Protein AF-A0A2X3J4H9-F1 (afdb_monomer_lite)

Secondary structure (DSSP, 8-state):
------S-HHHHHHHHHHHT--------EEEE-S-----TT------EEEE-SSS--------EEEEEETTEEEEEE-TT--PPPP-

Structure (mmCIF, N/CA/C/O backbone):
data_AF-A0A2X3J4H9-F1
#
_entry.id   AF-A0A2X3J4H9-F1
#
loop_
_atom_site.group_PDB
_atom_site.id
_atom_site.type_symbol
_atom_site.label_atom_id
_atom_site.label_alt_id
_atom_site.label_comp_id
_atom_site.label_asym_id
_atom_site.label_entity_id
_atom_site.label_seq_id
_atom_site.pdbx_PDB_ins_code
_atom_site.Cartn_x
_atom_site.Cartn_y
_atom_site.Cartn_z
_atom_site.occupancy
_atom_site.B_iso_or_equiv
_atom_site.auth_seq_id
_atom_site.auth_comp_id
_atom_site.auth_asym_id
_atom_site.auth_atom_id
_atom_site.pdbx_PDB_model_num
ATOM 1 N N . MET A 1 1 ? 19.782 -51.899 -46.859 1.00 42.56 1 MET A N 1
ATOM 2 C CA . MET A 1 1 ? 20.619 -51.231 -45.837 1.00 42.56 1 MET A CA 1
ATOM 3 C C . MET A 1 1 ? 19.727 -50.731 -44.712 1.00 42.56 1 MET A C 1
ATOM 5 O O . MET A 1 1 ? 18.767 -50.026 -44.983 1.00 42.56 1 MET A O 1
ATOM 9 N N . LYS A 1 2 ? 19.978 -51.174 -43.477 1.00 47.16 2 LYS A N 1
ATOM 10 C CA . LYS A 1 2 ? 19.225 -50.798 -42.273 1.00 47.16 2 LYS A CA 1
ATOM 11 C C . LYS A 1 2 ? 20.079 -49.769 -41.525 1.00 47.16 2 LYS A C 1
ATOM 13 O O . LYS A 1 2 ? 21.136 -50.134 -41.025 1.00 47.16 2 LYS A O 1
ATOM 18 N N . MET A 1 3 ? 19.672 -48.503 -41.492 1.00 39.75 3 MET A N 1
ATOM 19 C CA . MET A 1 3 ? 20.367 -47.470 -40.717 1.00 39.75 3 MET A CA 1
ATOM 20 C C . MET A 1 3 ? 19.614 -47.259 -39.405 1.00 39.75 3 MET A C 1
ATOM 22 O O . MET A 1 3 ? 18.514 -46.715 -39.373 1.00 39.75 3 MET A O 1
ATOM 26 N N . LYS A 1 4 ? 20.195 -47.784 -38.326 1.00 53.03 4 LYS A N 1
ATOM 27 C CA . LYS A 1 4 ? 19.715 -47.661 -36.951 1.00 53.03 4 LYS A CA 1
ATOM 28 C C . LYS A 1 4 ? 20.152 -46.292 -36.430 1.00 53.03 4 LYS A C 1
ATOM 30 O O . LYS A 1 4 ? 21.311 -46.126 -36.062 1.00 53.03 4 LYS A O 1
ATOM 35 N N . LEU A 1 5 ? 19.247 -45.311 -36.444 1.00 57.56 5 LEU A N 1
ATOM 36 C CA . LEU A 1 5 ? 19.512 -43.992 -35.873 1.00 57.56 5 LEU A CA 1
ATOM 37 C C . LEU A 1 5 ? 19.370 -44.090 -34.350 1.00 57.56 5 LEU A C 1
ATOM 39 O O . LEU A 1 5 ? 18.274 -44.211 -33.805 1.00 57.56 5 LEU A O 1
ATOM 43 N N . GLY A 1 6 ? 20.531 -44.167 -33.701 1.00 53.00 6 GLY A N 1
ATOM 44 C CA . GLY A 1 6 ? 20.700 -44.262 -32.260 1.00 53.00 6 GLY A CA 1
ATOM 45 C C . GLY A 1 6 ? 20.090 -43.075 -31.521 1.00 53.00 6 GLY A C 1
ATOM 46 O O . GLY A 1 6 ? 20.014 -41.957 -32.026 1.00 53.00 6 GLY A O 1
ATOM 47 N N . GLY A 1 7 ? 19.624 -43.369 -30.310 1.00 60.56 7 GLY A N 1
ATOM 48 C CA . GLY A 1 7 ? 18.890 -42.446 -29.467 1.00 60.56 7 GLY A CA 1
ATOM 49 C C . GLY A 1 7 ? 19.682 -41.204 -29.076 1.00 60.56 7 GLY A C 1
ATOM 50 O O . GLY A 1 7 ? 20.873 -41.283 -28.784 1.00 60.56 7 GLY A O 1
ATOM 51 N N . ARG A 1 8 ? 18.959 -40.078 -29.035 1.00 60.62 8 ARG A N 1
ATOM 52 C CA . ARG A 1 8 ? 18.912 -39.057 -27.965 1.00 60.62 8 ARG A CA 1
ATOM 53 C C . ARG A 1 8 ? 18.230 -37.745 -28.431 1.00 60.62 8 ARG A C 1
ATOM 55 O O . ARG A 1 8 ? 18.750 -36.67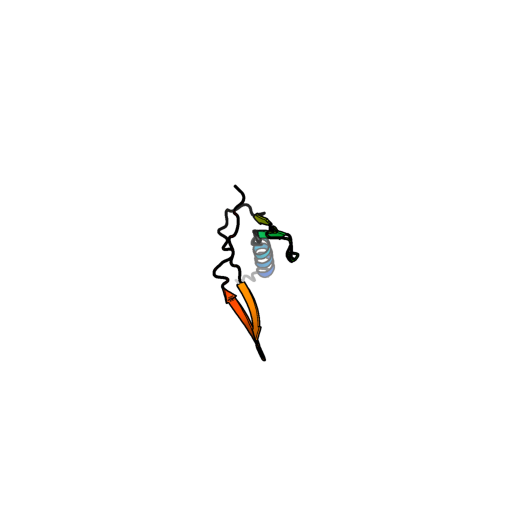3 -28.139 1.00 60.62 8 ARG A O 1
ATOM 62 N N . PRO A 1 9 ? 17.045 -37.751 -29.084 1.00 53.44 9 PRO A N 1
ATOM 63 C CA . PRO A 1 9 ? 16.303 -36.494 -29.260 1.00 53.44 9 PRO A CA 1
ATOM 64 C C . PRO A 1 9 ? 15.819 -35.899 -27.919 1.00 53.44 9 PRO A C 1
ATOM 66 O O . PRO A 1 9 ? 15.658 -34.690 -27.805 1.00 53.44 9 PRO A O 1
ATOM 69 N N . ALA A 1 10 ? 15.672 -36.722 -26.871 1.00 56.34 10 ALA A N 1
ATOM 70 C CA . ALA A 1 10 ? 15.182 -36.279 -25.563 1.00 56.34 10 ALA A CA 1
ATOM 71 C C . ALA A 1 10 ? 16.120 -35.287 -24.840 1.00 56.34 10 ALA A C 1
ATOM 73 O O . ALA A 1 10 ? 15.640 -34.342 -24.223 1.00 56.34 10 ALA A O 1
ATOM 74 N N . CYS A 1 11 ? 17.448 -35.453 -24.940 1.00 56.81 11 CYS A N 1
ATOM 75 C CA . CYS A 1 11 ? 18.404 -34.541 -24.293 1.00 56.81 11 CYS A CA 1
ATOM 76 C C . CYS A 1 11 ? 18.464 -33.169 -24.978 1.00 56.81 11 CYS A C 1
ATOM 78 O O . CYS A 1 11 ? 18.610 -32.159 -24.296 1.00 56.81 11 CYS A O 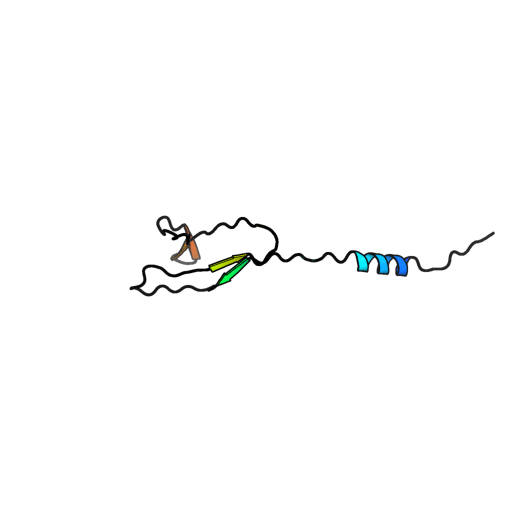1
ATOM 80 N N . ALA A 1 12 ? 18.325 -33.121 -26.307 1.00 59.84 12 ALA A N 1
ATOM 81 C CA . ALA A 1 12 ? 18.341 -31.864 -27.054 1.00 59.84 12 ALA A CA 1
ATOM 82 C C . ALA A 1 12 ? 17.088 -31.018 -26.770 1.00 59.84 12 ALA A C 1
ATOM 84 O O . ALA A 1 12 ? 17.193 -29.808 -26.582 1.00 59.84 12 ALA A O 1
ATOM 85 N N . CYS A 1 13 ? 15.916 -31.653 -26.652 1.00 60.47 13 CYS A N 1
ATOM 86 C CA . CYS A 1 13 ? 14.683 -30.965 -26.265 1.00 60.47 13 CYS A CA 1
ATOM 87 C C . CYS A 1 13 ? 14.734 -30.424 -24.827 1.00 60.47 13 CYS A C 1
ATOM 89 O O . CYS A 1 13 ? 14.226 -29.334 -24.573 1.00 60.47 13 CYS A O 1
ATOM 91 N N . LEU A 1 14 ? 15.377 -31.145 -23.898 1.00 60.66 14 LEU A N 1
ATOM 92 C CA . LEU A 1 14 ? 15.508 -30.700 -22.506 1.00 60.66 14 LEU A CA 1
ATOM 93 C C . LEU A 1 14 ? 16.390 -29.447 -22.372 1.00 60.66 14 LEU A C 1
ATOM 95 O O . LEU A 1 14 ? 16.076 -28.548 -21.596 1.00 60.66 14 LEU A O 1
ATOM 99 N N . LEU A 1 15 ? 17.477 -29.375 -23.146 1.00 62.22 15 LEU A N 1
ATOM 100 C CA . LEU A 1 15 ? 18.391 -28.229 -23.145 1.00 62.22 15 LEU A CA 1
ATOM 101 C C . LEU A 1 15 ? 17.753 -26.982 -23.767 1.00 62.22 15 LEU A C 1
ATOM 103 O O . LEU A 1 15 ? 17.974 -25.876 -23.280 1.00 62.22 15 LEU A O 1
ATOM 107 N N . LEU A 1 16 ? 16.920 -27.156 -24.798 1.00 61.00 16 LEU A N 1
ATOM 108 C CA . LEU A 1 16 ? 16.201 -26.046 -25.422 1.00 61.00 16 LEU A CA 1
ATOM 109 C C . LEU A 1 16 ? 15.136 -25.455 -24.483 1.00 61.00 16 LEU A C 1
ATOM 111 O O . LEU A 1 16 ? 14.979 -24.241 -24.431 1.00 61.00 16 LEU A O 1
ATOM 115 N N . ALA A 1 17 ? 14.451 -26.290 -23.694 1.00 63.41 17 ALA A N 1
ATOM 116 C CA . ALA A 1 17 ? 13.449 -25.836 -22.726 1.00 63.41 17 ALA A CA 1
ATOM 117 C C . ALA A 1 17 ? 14.045 -24.998 -21.577 1.00 63.41 17 ALA A C 1
ATOM 119 O O . ALA A 1 17 ? 13.368 -24.113 -21.057 1.00 63.41 17 ALA A O 1
ATOM 120 N N . LEU A 1 18 ? 15.312 -25.227 -21.209 1.00 60.84 18 LEU A N 1
ATOM 121 C CA . LEU A 1 18 ? 15.991 -24.479 -20.143 1.00 60.84 18 LEU A CA 1
ATOM 122 C C . LEU A 1 18 ? 16.344 -23.036 -20.557 1.00 60.84 18 LEU A C 1
ATOM 124 O O . LEU A 1 18 ? 16.426 -22.152 -19.710 1.00 60.84 18 LEU A O 1
ATOM 128 N N . VAL A 1 19 ? 16.524 -22.784 -21.858 1.00 63.25 19 VAL A N 1
ATOM 129 C CA . VAL A 1 19 ? 16.888 -21.459 -22.397 1.00 63.25 19 VAL A CA 1
ATOM 130 C C . VAL A 1 19 ? 15.681 -20.515 -22.497 1.00 63.25 19 VAL A C 1
ATOM 132 O O . VAL A 1 19 ? 15.854 -19.301 -22.491 1.00 63.25 19 VAL A O 1
ATOM 135 N N . VAL A 1 20 ? 14.449 -21.038 -22.523 1.00 62.12 20 VAL A N 1
ATOM 136 C CA . VAL A 1 20 ? 13.209 -20.234 -22.635 1.00 62.12 20 VAL A CA 1
ATOM 137 C C . VAL A 1 20 ? 12.638 -19.850 -21.259 1.00 62.12 20 VAL A C 1
ATOM 139 O O . VAL A 1 20 ? 11.461 -19.501 -21.134 1.00 62.12 20 VAL A O 1
ATOM 142 N N . GLY A 1 21 ? 13.462 -19.906 -20.207 1.00 61.53 21 GLY A N 1
ATOM 143 C CA . GLY A 1 21 ? 13.113 -19.403 -18.881 1.00 61.53 21 GLY A CA 1
ATOM 144 C C . GLY A 1 21 ? 12.775 -17.915 -18.956 1.00 61.53 21 GLY A C 1
ATOM 145 O O . GLY A 1 21 ? 13.659 -17.064 -18.959 1.00 61.53 21 GLY A O 1
ATOM 146 N N . HIS A 1 22 ? 11.486 -17.602 -19.069 1.00 63.06 22 HIS A N 1
ATOM 147 C CA . HIS A 1 22 ? 10.995 -16.234 -19.091 1.00 63.06 22 HIS A CA 1
ATOM 148 C C . HIS A 1 22 ? 11.350 -15.559 -17.766 1.00 63.06 22 HIS A C 1
ATOM 150 O O . HIS A 1 22 ? 11.031 -16.074 -16.694 1.00 63.06 22 HIS A O 1
ATOM 156 N N . ASN A 1 23 ? 11.972 -14.382 -17.840 1.00 60.97 23 ASN A N 1
ATOM 157 C CA . ASN A 1 23 ? 12.057 -13.489 -16.693 1.00 60.97 23 ASN A CA 1
ATOM 158 C C . ASN A 1 23 ? 10.622 -13.113 -16.311 1.00 60.97 23 ASN A C 1
ATOM 160 O O . ASN A 1 23 ? 9.948 -12.402 -17.058 1.00 60.97 23 ASN A O 1
ATOM 164 N N . ALA A 1 24 ? 10.135 -13.612 -15.175 1.00 61.59 24 ALA A N 1
ATOM 165 C CA . ALA A 1 24 ? 8.909 -13.106 -14.584 1.00 61.59 24 ALA A CA 1
ATOM 166 C C . ALA A 1 24 ? 9.193 -11.670 -14.129 1.00 61.59 24 ALA A C 1
ATOM 168 O O . ALA A 1 24 ? 9.739 -11.443 -13.051 1.00 61.59 24 ALA A O 1
ATOM 169 N N . LEU A 1 25 ? 8.898 -10.699 -14.995 1.00 61.00 25 LEU A N 1
ATOM 170 C CA . LEU A 1 25 ? 9.008 -9.281 -14.677 1.00 61.00 25 LEU A CA 1
ATOM 171 C C . LEU A 1 25 ? 7.891 -8.934 -13.691 1.00 61.00 25 LEU A C 1
ATOM 173 O O . LEU A 1 25 ? 6.787 -8.557 -14.078 1.00 61.00 25 LEU A O 1
ATOM 177 N N . ALA A 1 26 ? 8.162 -9.118 -12.403 1.00 60.75 26 ALA A N 1
ATOM 178 C CA . ALA A 1 26 ? 7.295 -8.642 -11.340 1.00 60.75 26 ALA A CA 1
ATOM 179 C C . ALA A 1 26 ? 7.461 -7.118 -11.227 1.00 60.75 26 ALA A C 1
ATOM 181 O O . ALA A 1 26 ? 8.345 -6.628 -10.530 1.00 60.75 26 ALA A O 1
ATOM 182 N N . GLY A 1 27 ? 6.635 -6.360 -11.951 1.00 65.81 27 GLY A N 1
ATOM 183 C CA . GLY A 1 27 ? 6.441 -4.939 -11.663 1.00 65.81 27 GLY A CA 1
ATOM 184 C C . GLY A 1 27 ? 5.722 -4.809 -10.322 1.00 65.81 27 GLY A C 1
ATOM 185 O O . GLY A 1 27 ? 4.605 -5.303 -10.177 1.00 65.81 27 GLY A O 1
ATOM 186 N N . GLY A 1 28 ? 6.381 -4.217 -9.326 1.00 78.19 28 GLY A N 1
ATOM 187 C CA . GLY A 1 28 ? 5.856 -4.108 -7.968 1.00 78.19 28 GLY A CA 1
ATOM 188 C C . GLY A 1 28 ? 5.263 -2.732 -7.697 1.00 78.19 28 GLY A C 1
ATOM 189 O O . GLY A 1 28 ? 5.974 -1.735 -7.772 1.00 78.19 28 GLY A O 1
ATOM 190 N N . LEU A 1 29 ? 3.983 -2.681 -7.329 1.00 87.31 29 LEU A N 1
ATOM 191 C CA . LEU A 1 29 ? 3.413 -1.524 -6.643 1.00 87.31 29 LEU A CA 1
ATOM 192 C C . LEU A 1 29 ? 3.525 -1.774 -5.137 1.00 87.31 29 LEU A C 1
ATOM 194 O O . LEU A 1 29 ? 2.878 -2.679 -4.607 1.00 87.31 29 LEU A O 1
ATOM 198 N N . GLN A 1 30 ? 4.370 -1.006 -4.460 1.00 91.69 30 GLN A N 1
ATOM 199 C CA . GLN A 1 30 ? 4.524 -1.054 -3.012 1.00 91.69 30 GLN A CA 1
ATOM 200 C C . GLN A 1 30 ? 3.547 -0.097 -2.336 1.00 91.69 30 GLN A C 1
ATOM 202 O O . GLN A 1 30 ? 3.230 0.963 -2.872 1.00 91.69 30 GLN A O 1
ATOM 207 N N . ILE A 1 31 ? 3.080 -0.483 -1.149 1.00 91.50 31 ILE A N 1
ATOM 208 C CA . ILE A 1 31 ? 2.165 0.310 -0.332 1.00 91.50 31 ILE A CA 1
ATOM 209 C C . ILE A 1 31 ? 2.650 0.347 1.116 1.00 91.50 31 ILE A C 1
ATOM 211 O O . ILE A 1 31 ? 3.038 -0.683 1.672 1.00 91.50 31 ILE A O 1
ATOM 215 N N . SER A 1 32 ? 2.626 1.526 1.732 1.00 92.12 32 SER A N 1
ATOM 216 C CA . SER A 1 32 ? 2.951 1.690 3.149 1.00 92.12 32 SER A CA 1
ATOM 217 C C . SER A 1 32 ? 2.218 2.890 3.759 1.00 92.12 32 SER A C 1
ATOM 219 O O . SER A 1 32 ? 2.205 3.949 3.131 1.00 92.12 32 SER A O 1
ATOM 221 N N . PRO A 1 33 ? 1.646 2.773 4.972 1.00 92.62 33 PRO A N 1
ATOM 222 C CA . PRO A 1 33 ? 1.360 1.530 5.694 1.00 92.62 33 PRO A CA 1
ATOM 223 C C . PRO A 1 33 ? 0.163 0.774 5.075 1.00 92.62 33 PRO A C 1
ATOM 225 O O . PRO A 1 33 ? -0.639 1.348 4.344 1.00 92.62 33 PRO A O 1
ATOM 228 N N . VAL A 1 34 ? 0.008 -0.522 5.384 1.00 90.75 34 VAL A N 1
ATOM 229 C CA . VAL A 1 34 ? -1.173 -1.317 4.955 1.00 90.75 34 VAL A CA 1
ATOM 230 C C . VAL A 1 34 ? -2.394 -1.124 5.856 1.00 90.75 34 VAL A C 1
ATOM 232 O O . VAL A 1 34 ? -3.514 -1.417 5.451 1.00 90.75 34 VAL A O 1
ATOM 235 N N . ASN A 1 35 ? -2.171 -0.630 7.074 1.00 91.62 35 ASN A N 1
ATOM 236 C CA . ASN A 1 35 ? -3.206 -0.309 8.043 1.00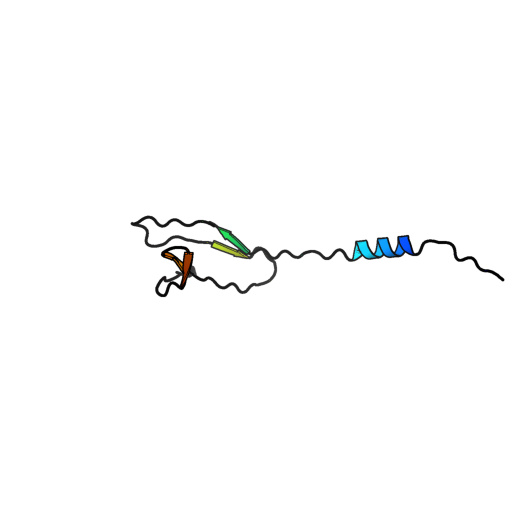 91.62 35 ASN A CA 1
ATOM 237 C C . ASN A 1 35 ? -3.042 1.151 8.454 1.00 91.62 35 ASN A C 1
ATOM 239 O O . ASN A 1 35 ? -1.945 1.570 8.821 1.00 91.62 35 ASN A O 1
ATOM 243 N N . LEU A 1 36 ? -4.141 1.892 8.430 1.00 88.00 36 LEU A N 1
ATOM 244 C CA . LEU A 1 36 ? -4.206 3.298 8.803 1.00 88.00 36 LEU A CA 1
ATOM 245 C C . LEU A 1 36 ? -5.239 3.439 9.921 1.00 88.00 36 LEU A C 1
ATOM 247 O O . LEU A 1 36 ? -6.328 2.875 9.818 1.00 88.00 36 LEU A O 1
ATOM 251 N N . THR A 1 37 ? -4.911 4.154 10.995 1.00 90.75 37 THR A N 1
ATOM 252 C CA . THR A 1 37 ? -5.843 4.405 12.105 1.00 90.75 37 THR A CA 1
ATOM 253 C C . THR A 1 37 ? -5.865 5.896 12.394 1.00 90.75 37 THR A C 1
ATOM 255 O O . THR A 1 37 ? -4.909 6.430 12.943 1.00 90.75 37 THR A O 1
ATOM 258 N N . LEU A 1 38 ? -6.961 6.567 12.040 1.00 89.12 38 LEU A N 1
ATOM 259 C CA . LEU A 1 38 ? -7.146 7.979 12.361 1.00 89.12 38 LEU A CA 1
ATOM 260 C C . LEU A 1 38 ? -7.697 8.109 13.782 1.00 89.12 38 LEU A C 1
ATOM 262 O O . LEU A 1 38 ? -8.727 7.523 14.122 1.00 89.12 38 LEU A O 1
ATOM 266 N N . SER A 1 39 ? -7.016 8.897 14.610 1.00 90.75 39 SER A N 1
ATOM 267 C CA . SER A 1 39 ? -7.520 9.277 15.934 1.00 90.75 39 SER A CA 1
ATOM 268 C C . SER A 1 39 ? -8.683 10.270 15.815 1.00 90.75 39 SER A C 1
ATOM 270 O O . SER A 1 39 ? -8.780 10.992 14.829 1.00 90.75 39 SER A O 1
ATOM 272 N N . ALA A 1 40 ? -9.538 10.379 16.839 1.00 87.12 40 ALA A N 1
ATOM 273 C CA . ALA A 1 40 ? -10.722 11.257 16.809 1.00 87.12 40 ALA A CA 1
ATOM 274 C C . ALA A 1 40 ? -10.411 12.750 16.552 1.00 87.12 40 ALA A C 1
ATOM 276 O O . ALA A 1 40 ? -11.274 13.492 16.094 1.00 87.12 40 ALA A O 1
ATOM 277 N N . THR A 1 41 ? -9.188 13.195 16.849 1.00 91.19 41 THR A N 1
ATOM 278 C CA . THR A 1 41 ? -8.707 14.565 16.611 1.00 91.19 41 THR A CA 1
ATOM 279 C C . THR A 1 41 ? -7.942 14.723 15.293 1.00 91.19 41 THR A C 1
ATOM 281 O O . THR A 1 41 ? -7.559 15.837 14.935 1.00 91.19 41 THR A O 1
ATOM 284 N N . GLN A 1 42 ? -7.694 13.629 14.571 1.00 85.94 42 GLN A N 1
ATOM 285 C CA . GLN A 1 42 ? -6.870 13.596 13.370 1.00 85.94 42 GLN A CA 1
ATOM 286 C C . GLN A 1 42 ? -7.753 13.586 12.121 1.00 85.94 42 GLN A C 1
ATOM 288 O O . GLN A 1 42 ? -8.505 12.650 11.872 1.00 85.94 42 GLN A O 1
ATOM 293 N N . ASN A 1 43 ? -7.634 14.642 11.318 1.00 83.94 43 ASN A N 1
ATOM 294 C CA . ASN A 1 43 ? -8.458 14.833 10.123 1.00 83.94 43 ASN A CA 1
ATOM 295 C C . ASN A 1 43 ? -7.894 14.135 8.875 1.00 83.94 43 ASN A C 1
ATOM 297 O O . ASN A 1 43 ? -8.624 13.938 7.909 1.00 83.94 43 ASN A O 1
ATOM 301 N N . ALA A 1 44 ? -6.604 13.787 8.874 1.00 84.88 44 ALA A N 1
ATOM 302 C CA . ALA A 1 44 ? -5.935 13.158 7.742 1.00 84.88 44 ALA A CA 1
ATOM 303 C C . ALA A 1 44 ? -4.745 12.305 8.194 1.00 84.88 44 ALA A C 1
ATOM 305 O O . ALA A 1 44 ? -4.091 12.601 9.198 1.00 84.88 44 ALA A O 1
ATOM 306 N N . ASP A 1 45 ? -4.461 11.269 7.415 1.00 87.44 45 ASP A N 1
ATOM 307 C CA . ASP A 1 45 ? -3.257 10.451 7.508 1.00 87.44 45 ASP A CA 1
ATOM 308 C C . ASP A 1 45 ? -2.887 9.949 6.099 1.00 87.44 45 ASP A C 1
ATOM 310 O O . ASP A 1 45 ? -3.680 10.092 5.162 1.00 87.44 45 ASP A O 1
ATOM 314 N N . GLY A 1 46 ? -1.674 9.429 5.926 1.00 89.00 46 GLY A N 1
ATOM 315 C CA . GLY A 1 46 ? -1.095 9.137 4.617 1.00 89.00 46 GLY A CA 1
ATOM 316 C C . GLY A 1 46 ? -0.955 7.650 4.303 1.00 89.00 46 GLY A C 1
ATOM 317 O O . GLY A 1 46 ? -0.635 6.836 5.164 1.00 89.00 46 GLY A O 1
ATOM 318 N N . ILE A 1 47 ? -1.132 7.314 3.024 1.00 91.06 47 ILE A N 1
ATOM 319 C CA . ILE A 1 47 ? -0.693 6.047 2.436 1.00 91.06 47 ILE A CA 1
ATOM 320 C C . ILE A 1 47 ? 0.170 6.386 1.223 1.00 91.06 47 ILE A C 1
ATOM 3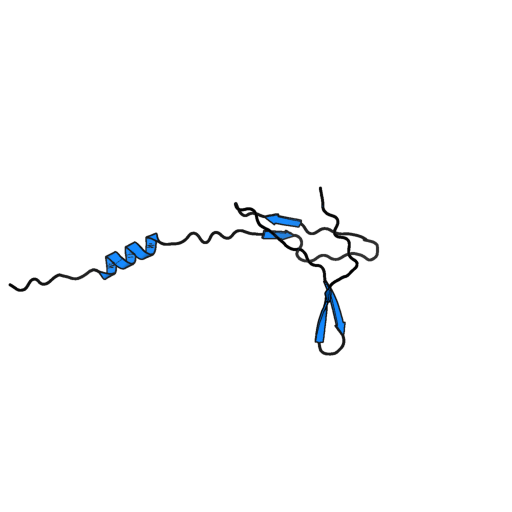22 O O . ILE A 1 47 ? -0.247 7.150 0.352 1.00 91.06 47 ILE A O 1
ATOM 326 N N . TRP A 1 48 ? 1.359 5.799 1.158 1.00 92.56 48 TRP A N 1
ATOM 327 C CA . TRP A 1 48 ? 2.302 5.965 0.062 1.00 92.56 48 TRP A CA 1
ATOM 328 C C . TRP A 1 48 ? 2.210 4.769 -0.872 1.00 92.56 48 TRP A C 1
ATOM 330 O O . TRP A 1 48 ? 2.247 3.624 -0.421 1.00 92.56 48 TRP A O 1
ATOM 340 N N . LEU A 1 49 ? 2.082 5.053 -2.169 1.00 90.56 49 LEU A N 1
ATOM 341 C CA . LEU A 1 49 ? 2.104 4.064 -3.238 1.00 90.56 49 LEU A CA 1
ATOM 342 C C . LEU A 1 49 ? 3.322 4.332 -4.124 1.00 90.56 49 LEU A C 1
ATOM 344 O O . LEU A 1 49 ? 3.401 5.390 -4.748 1.00 90.56 49 LEU A O 1
ATOM 348 N N . SER A 1 50 ? 4.240 3.371 -4.193 1.00 89.88 50 SER A N 1
ATOM 349 C CA . SER A 1 50 ? 5.488 3.491 -4.954 1.00 89.88 50 SER A CA 1
ATOM 350 C C . SER A 1 50 ? 5.544 2.433 -6.048 1.00 89.88 50 SER A C 1
ATOM 352 O O . SER A 1 50 ? 5.343 1.248 -5.789 1.00 89.88 50 SER A O 1
ATOM 354 N N . ASN A 1 51 ? 5.792 2.855 -7.287 1.00 89.81 51 ASN A N 1
ATOM 355 C CA . ASN A 1 51 ? 6.037 1.938 -8.396 1.00 89.81 51 ASN A CA 1
ATOM 356 C C . ASN A 1 51 ? 7.532 1.603 -8.451 1.00 89.81 51 ASN A C 1
ATOM 358 O O . ASN A 1 51 ? 8.323 2.421 -8.909 1.00 89.81 51 ASN A O 1
ATOM 362 N N . GLU A 1 52 ? 7.896 0.394 -8.029 1.00 87.94 52 GLU A N 1
ATOM 363 C CA . GLU A 1 52 ? 9.272 -0.124 -8.081 1.00 87.94 52 GLU A CA 1
ATOM 364 C C . GLU A 1 52 ? 9.583 -0.825 -9.417 1.00 87.94 52 GLU A C 1
ATOM 366 O O . GLU A 1 52 ? 10.669 -1.367 -9.625 1.00 87.94 52 GLU A O 1
ATOM 371 N N . GLY A 1 53 ? 8.608 -0.876 -10.329 1.00 84.81 53 GLY A N 1
ATOM 372 C CA . GLY A 1 53 ? 8.778 -1.399 -11.675 1.00 84.81 53 GLY A CA 1
ATOM 373 C C . GLY A 1 53 ? 9.474 -0.408 -12.609 1.00 84.81 53 GLY A C 1
ATOM 374 O O . GLY A 1 53 ? 9.458 0.803 -12.419 1.00 84.81 53 GLY A O 1
ATOM 375 N N . THR A 1 54 ? 10.041 -0.930 -13.694 1.00 82.25 54 THR A N 1
ATOM 376 C CA . THR A 1 54 ? 10.701 -0.123 -14.735 1.00 82.25 54 THR A CA 1
ATOM 377 C C . THR A 1 54 ? 9.732 0.443 -15.778 1.00 82.25 54 THR A C 1
ATOM 379 O O . THR A 1 54 ? 10.139 1.228 -16.633 1.00 82.25 54 THR A O 1
ATOM 382 N N . ALA A 1 55 ? 8.456 0.052 -15.725 1.00 85.50 55 ALA A N 1
ATOM 383 C CA . ALA A 1 55 ? 7.409 0.506 -16.631 1.00 85.50 55 ALA A CA 1
ATOM 384 C C . ALA A 1 55 ? 6.410 1.423 -15.900 1.00 85.50 55 ALA A C 1
ATOM 386 O O . ALA A 1 55 ? 6.052 1.138 -14.751 1.00 85.50 55 ALA A O 1
ATOM 387 N N . PRO A 1 56 ? 5.909 2.491 -16.550 1.00 85.94 56 PRO A N 1
ATOM 388 C CA . PRO A 1 56 ? 4.796 3.273 -16.022 1.00 85.94 56 PRO A CA 1
ATOM 389 C C . PRO A 1 56 ? 3.558 2.398 -15.793 1.00 85.94 56 PRO A C 1
ATOM 391 O O . PRO A 1 56 ? 3.256 1.522 -16.605 1.00 85.94 56 PRO A O 1
ATOM 394 N N . LEU A 1 57 ? 2.813 2.668 -14.719 1.00 86.06 57 LEU A N 1
ATOM 395 C CA . LEU A 1 57 ? 1.551 1.991 -14.419 1.00 86.06 57 LEU A CA 1
ATOM 396 C C . LEU A 1 57 ? 0.426 2.998 -14.196 1.00 86.06 57 LEU A C 1
ATOM 398 O O . LEU A 1 57 ? 0.658 4.123 -13.761 1.00 86.06 57 LEU A O 1
ATOM 402 N N . ASN A 1 58 ? -0.804 2.564 -14.464 1.00 89.19 58 ASN A N 1
ATOM 403 C CA . ASN A 1 58 ? -2.013 3.299 -14.113 1.00 89.19 58 ASN A CA 1
ATOM 404 C C . ASN A 1 58 ? -2.659 2.605 -12.910 1.00 89.19 58 ASN A C 1
ATOM 406 O O . ASN A 1 58 ? -3.029 1.435 -13.006 1.00 89.19 58 ASN A O 1
ATOM 410 N N . ALA A 1 59 ? -2.801 3.316 -11.791 1.00 85.44 59 ALA A N 1
ATOM 411 C CA . ALA A 1 59 ? -3.453 2.813 -10.585 1.00 85.44 59 ALA A CA 1
ATOM 412 C C . ALA A 1 59 ? -4.742 3.594 -10.299 1.00 85.44 59 ALA A C 1
ATOM 414 O O . ALA A 1 59 ? -4.825 4.792 -10.562 1.00 85.44 59 ALA A O 1
ATOM 415 N N . GLN A 1 60 ? -5.741 2.920 -9.728 1.00 90.31 60 GLN A N 1
ATOM 416 C CA . GLN A 1 60 ? -6.966 3.550 -9.241 1.00 90.31 60 GLN A CA 1
ATOM 417 C C . GLN A 1 60 ? -7.061 3.371 -7.728 1.00 90.31 60 GLN A C 1
ATOM 419 O O . GLN A 1 60 ? -7.036 2.247 -7.230 1.00 90.31 60 GLN A O 1
ATOM 424 N N . VAL A 1 61 ? -7.232 4.477 -7.008 1.00 89.06 61 VAL A N 1
ATOM 425 C CA . VAL A 1 61 ? -7.495 4.465 -5.566 1.00 89.06 61 VAL A CA 1
ATOM 426 C C . VAL A 1 61 ? -8.996 4.599 -5.335 1.00 89.06 61 VAL A C 1
ATOM 428 O O . VAL A 1 61 ? -9.665 5.422 -5.963 1.00 89.06 61 VAL A O 1
ATOM 431 N N . ARG A 1 62 ? -9.544 3.774 -4.439 1.00 89.12 62 ARG A N 1
ATOM 432 C CA . ARG A 1 62 ? -10.953 3.836 -4.047 1.00 89.12 62 ARG A CA 1
ATOM 433 C C . ARG A 1 62 ? -11.094 3.667 -2.544 1.00 89.12 62 ARG A C 1
ATOM 435 O O . ARG A 1 62 ? -10.565 2.720 -1.974 1.00 89.12 62 ARG A O 1
ATOM 442 N N . VAL A 1 63 ? -11.860 4.568 -1.940 1.00 88.00 63 VAL A N 1
ATOM 443 C CA . VAL A 1 63 ? -12.204 4.524 -0.520 1.00 88.00 63 VAL A CA 1
ATOM 444 C C . VAL A 1 63 ? -13.624 3.983 -0.374 1.00 88.00 63 VAL A C 1
ATOM 446 O O . VAL A 1 63 ? -14.534 4.320 -1.140 1.00 88.00 63 VAL A O 1
ATOM 449 N N . PHE A 1 64 ? -13.799 3.092 0.594 1.00 83.56 64 PHE A N 1
ATOM 450 C CA . PHE A 1 64 ? -15.086 2.511 0.938 1.00 83.56 64 PHE A CA 1
ATOM 451 C C . PHE A 1 64 ? -15.3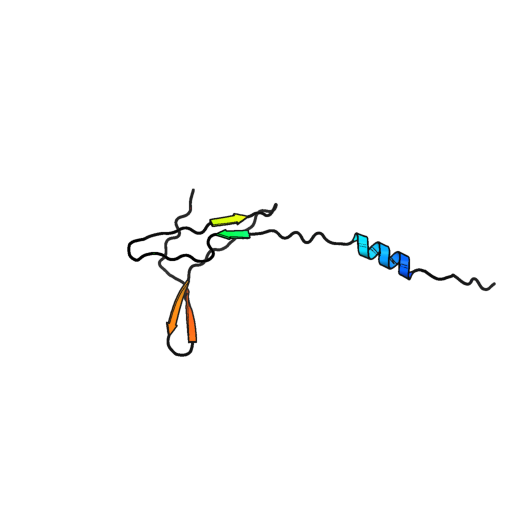52 2.725 2.420 1.00 83.56 64 PHE A C 1
ATOM 453 O O . PHE A 1 64 ? -14.478 2.506 3.255 1.00 83.56 64 PHE A O 1
ATOM 460 N N . ASN A 1 65 ? -16.584 3.101 2.742 1.00 84.69 65 ASN A N 1
ATOM 461 C CA . ASN A 1 65 ? -17.087 3.045 4.099 1.00 84.69 65 ASN A CA 1
ATOM 462 C C . ASN A 1 65 ? -17.583 1.621 4.366 1.00 84.69 65 ASN A C 1
ATOM 464 O O . ASN A 1 65 ? -18.584 1.179 3.790 1.00 84.69 65 ASN A O 1
ATOM 468 N N . TRP A 1 66 ? -16.861 0.885 5.205 1.00 82.50 66 TRP A N 1
ATOM 469 C CA . TRP A 1 66 ? -17.273 -0.452 5.603 1.00 82.50 66 TRP A CA 1
ATOM 470 C C . TRP A 1 66 ? -18.223 -0.371 6.798 1.00 82.50 66 TRP A C 1
ATOM 472 O O . TRP A 1 66 ? -17.878 0.172 7.843 1.00 82.50 66 TRP A O 1
ATOM 482 N N . GLN A 1 67 ? -19.420 -0.938 6.642 1.00 80.81 67 GLN A N 1
ATOM 483 C CA . GLN A 1 67 ? -20.373 -1.130 7.729 1.00 80.81 67 GLN A CA 1
ATOM 484 C C . GLN A 1 67 ? -20.769 -2.609 7.796 1.00 80.81 67 GLN A C 1
ATOM 486 O O . GLN A 1 67 ? -20.922 -3.289 6.779 1.00 80.81 67 GLN A O 1
ATOM 491 N N . GLN A 1 68 ? -20.934 -3.138 9.003 1.00 72.69 68 GLN A N 1
ATOM 492 C CA . GLN A 1 68 ? -21.467 -4.482 9.203 1.00 72.69 68 GLN A CA 1
ATOM 493 C C . GLN A 1 68 ? -22.884 -4.347 9.756 1.00 72.69 68 GLN A C 1
ATOM 495 O O . GLN A 1 68 ? -23.064 -3.951 10.903 1.00 72.69 68 GLN A O 1
ATOM 500 N N . SER A 1 69 ? -23.883 -4.636 8.922 1.00 65.81 69 SER A N 1
ATOM 501 C CA . SER A 1 69 ? -25.298 -4.595 9.295 1.00 65.81 69 SER A CA 1
ATOM 502 C C . SER A 1 69 ? -25.871 -6.011 9.235 1.00 65.81 69 SER A C 1
ATOM 504 O O . SER A 1 69 ? -25.821 -6.661 8.190 1.00 65.81 69 SER A O 1
ATOM 506 N N . GLY A 1 70 ? -26.386 -6.514 10.361 1.00 71.12 70 GLY A N 1
ATOM 507 C CA . GLY A 1 70 ? -26.965 -7.860 10.461 1.00 71.12 70 GLY A CA 1
ATOM 508 C C . GLY A 1 70 ? -25.967 -9.001 10.202 1.00 71.12 70 GLY A C 1
ATOM 509 O O . GLY A 1 70 ? -24.818 -8.953 10.637 1.00 71.12 70 GLY A O 1
ATOM 510 N N . ASN A 1 71 ? -26.418 -10.040 9.486 1.00 65.44 71 ASN A N 1
ATOM 511 C CA . ASN A 1 71 ? -25.705 -11.312 9.271 1.00 65.44 71 ASN A CA 1
ATOM 512 C C . ASN A 1 71 ? -24.622 -11.245 8.167 1.00 65.44 71 ASN A C 1
ATOM 514 O O . ASN A 1 71 ? -24.188 -12.288 7.676 1.00 65.44 71 ASN A O 1
ATOM 518 N N . GLY A 1 72 ? -24.211 -10.0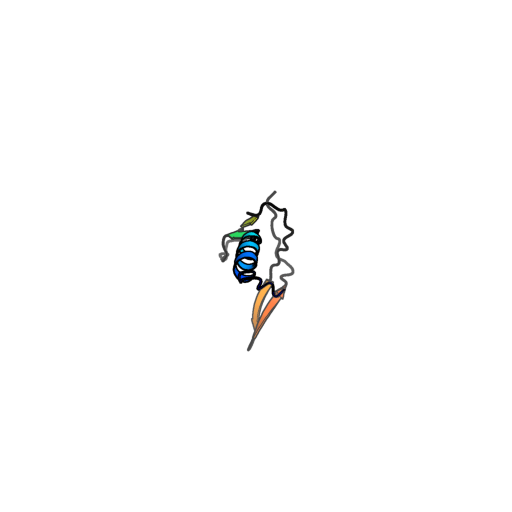52 7.718 1.00 59.31 72 GLY A N 1
ATOM 519 C CA . GLY A 1 72 ? -23.316 -9.897 6.568 1.00 59.31 72 GLY A CA 1
ATOM 520 C C . GLY A 1 72 ? -22.479 -8.615 6.579 1.00 59.31 72 GLY A C 1
ATOM 521 O O . GLY A 1 72 ? -22.835 -7.609 7.189 1.00 59.31 72 GLY A O 1
ATOM 522 N N . ARG A 1 73 ? -21.333 -8.659 5.885 1.00 58.25 73 ARG A N 1
ATOM 523 C CA . ARG A 1 73 ? -20.438 -7.507 5.669 1.00 58.25 73 ARG A CA 1
ATOM 524 C C . ARG A 1 73 ? -20.818 -6.776 4.382 1.00 58.25 73 ARG A C 1
ATOM 526 O O . ARG A 1 73 ? -20.872 -7.414 3.334 1.00 58.25 73 ARG A O 1
ATOM 533 N N . GLN A 1 74 ? -21.005 -5.453 4.440 1.00 63.97 74 GLN A N 1
ATOM 534 C CA . GLN A 1 74 ? -21.287 -4.623 3.265 1.00 63.97 74 GLN A CA 1
ATOM 535 C C . GLN A 1 74 ? -20.342 -3.411 3.206 1.00 63.97 74 GLN A C 1
ATOM 537 O O . GLN A 1 74 ? -20.294 -2.587 4.115 1.00 63.97 74 GLN A O 1
ATOM 542 N N . ALA A 1 75 ? -19.573 -3.289 2.123 1.00 69.69 75 ALA A N 1
ATOM 543 C CA . ALA A 1 75 ? -18.762 -2.104 1.847 1.00 69.69 75 ALA A CA 1
ATOM 544 C C . ALA A 1 75 ? -19.530 -1.177 0.898 1.00 69.69 75 ALA A C 1
ATOM 546 O O . ALA A 1 75 ? -19.961 -1.607 -0.172 1.00 69.69 75 ALA A O 1
ATOM 547 N N . VAL A 1 76 ? -19.705 0.087 1.280 1.00 68.44 76 VAL A N 1
ATOM 548 C CA . VAL A 1 76 ? -20.378 1.104 0.459 1.00 68.44 76 VAL A CA 1
ATOM 549 C C . VAL A 1 76 ? -19.340 2.133 0.022 1.00 68.44 76 VAL A C 1
ATOM 551 O O . VAL A 1 76 ? -18.442 2.480 0.783 1.00 68.44 76 VAL A O 1
ATOM 554 N N . ASN A 1 77 ? -19.411 2.611 -1.220 1.00 68.75 77 ASN A N 1
ATOM 555 C CA . ASN A 1 77 ? -18.500 3.652 -1.701 1.00 68.75 77 ASN A CA 1
ATOM 556 C C . ASN A 1 77 ? -18.655 4.929 -0.851 1.00 68.75 77 ASN A C 1
ATOM 558 O O . ASN A 1 77 ? -19.775 5.374 -0.597 1.00 68.75 77 ASN A O 1
ATOM 562 N N . SER A 1 78 ? -17.542 5.519 -0.413 1.00 62.97 78 SER A N 1
ATOM 563 C CA . SER A 1 78 ? -17.571 6.753 0.369 1.00 62.97 78 SER A CA 1
ATOM 564 C C . SER A 1 78 ? -17.732 7.978 -0.545 1.00 62.97 78 SER A C 1
ATOM 566 O O . SER A 1 78 ? -16.799 8.364 -1.241 1.00 62.97 78 SER A O 1
ATOM 568 N N . GLN A 1 79 ? -18.896 8.627 -0.509 1.00 63.34 79 GLN A N 1
ATOM 569 C CA . GLN A 1 79 ? -19.242 9.774 -1.368 1.00 63.34 79 GLN A CA 1
ATOM 570 C C . GLN A 1 79 ? -18.695 11.136 -0.877 1.00 63.34 79 GLN A C 1
ATOM 572 O O . GLN A 1 79 ? -19.170 12.176 -1.319 1.00 63.34 79 GLN A O 1
ATOM 577 N N . GLY A 1 80 ? -17.732 11.166 0.053 1.00 59.09 80 GLY A N 1
ATOM 578 C CA . GLY A 1 80 ? -17.363 12.417 0.737 1.00 59.09 80 GLY A CA 1
ATOM 579 C C . GLY A 1 80 ? -15.974 12.479 1.370 1.00 59.09 80 GLY A C 1
ATOM 580 O O . GLY A 1 80 ? -15.779 13.272 2.282 1.00 59.09 80 GLY A O 1
ATOM 581 N N . TRP A 1 81 ? -15.020 11.653 0.932 1.00 52.78 81 TRP A N 1
ATOM 582 C CA . TRP A 1 81 ? -13.650 11.686 1.457 1.00 52.78 81 TRP A CA 1
ATOM 583 C C . TRP A 1 81 ? -12.709 12.291 0.413 1.00 52.78 81 TRP A C 1
ATOM 585 O O . TRP A 1 81 ? -12.459 11.688 -0.631 1.00 52.78 81 TRP A O 1
ATOM 595 N N . SER A 1 82 ? -12.216 13.500 0.686 1.00 58.31 82 SER A N 1
ATOM 596 C CA . SER A 1 82 ? -11.254 14.201 -0.167 1.00 58.31 82 SER A CA 1
ATOM 597 C C . SER A 1 82 ? -9.862 13.591 0.015 1.00 58.31 82 SER A C 1
ATOM 599 O O . SER A 1 82 ? -9.222 13.805 1.041 1.00 58.31 82 SER A O 1
ATOM 601 N N . LEU A 1 83 ? -9.380 12.835 -0.975 1.00 62.50 83 LEU A N 1
ATOM 602 C CA . LEU A 1 83 ? -7.957 12.504 -1.076 1.00 62.50 83 LEU A CA 1
ATOM 603 C C . LEU A 1 83 ? -7.184 13.789 -1.393 1.00 62.50 83 LEU A C 1
ATOM 605 O O . LEU A 1 83 ? -7.428 14.422 -2.419 1.00 62.50 83 LEU A O 1
ATOM 609 N N . ALA A 1 84 ? -6.259 14.183 -0.520 1.00 59.50 84 ALA A N 1
ATOM 610 C CA . ALA A 1 84 ? -5.275 15.202 -0.860 1.00 59.50 84 ALA A CA 1
ATOM 611 C C . ALA A 1 84 ? -4.187 14.554 -1.732 1.00 59.50 84 ALA A C 1
ATOM 613 O O . ALA A 1 84 ? -3.553 13.587 -1.312 1.00 59.50 84 ALA A O 1
ATOM 614 N N . HIS A 1 85 ? -3.988 15.065 -2.948 1.00 55.28 85 HIS A N 1
ATOM 615 C CA . HIS A 1 85 ? -2.872 14.664 -3.805 1.00 55.28 85 HIS A CA 1
ATOM 616 C C . HIS A 1 85 ? -1.617 15.450 -3.387 1.00 55.28 85 HIS A C 1
ATOM 618 O O . HIS A 1 85 ? -1.674 16.683 -3.404 1.00 55.28 85 HIS A O 1
ATOM 624 N N . PRO A 1 86 ? -0.502 14.800 -3.009 1.00 55.16 86 PRO A N 1
ATOM 625 C CA . PRO A 1 86 ? 0.769 15.497 -2.870 1.00 55.16 86 PRO A CA 1
ATOM 626 C C . PRO A 1 86 ? 1.257 15.915 -4.264 1.00 55.16 86 PRO A C 1
ATOM 628 O O . PRO A 1 86 ? 1.279 15.100 -5.187 1.00 55.16 86 PRO A O 1
ATOM 631 N N . SER A 1 87 ? 1.569 17.204 -4.407 1.00 49.69 87 SER A N 1
ATOM 632 C CA . SER A 1 87 ? 2.217 17.808 -5.579 1.00 49.69 87 SER A CA 1
ATOM 633 C C . SER A 1 87 ? 3.654 17.340 -5.745 1.00 49.69 87 SER A C 1
ATOM 635 O O . SER A 1 87 ? 4.331 17.258 -4.694 1.00 49.69 87 SER A O 1
#

pLDDT: mean 72.69, std 14.93, range [39.75, 92.62]

Organism: NCBI:txid158822

InterPro domains:
  IPR008962 PapD-like superfamily [SSF49354] (24-72)

Sequence (87 aa):
MKMKLGGRPACACLLLALVVGHNALAGGLQISPVNLTLSATQNADGIWLSNEGTAPLNAQVRVFNWQQSGNGRQAVNSQGWSLAHPS

Foldseek 3Di:
DDDDDDDDPPVVVVVVVVVPPDDPQPFDWDKPPPDDDADPPRPDDDMDTDTPGPDDDDDDDFDWDWDDDPPDTDTHGDPDDDDDDDD

Radius of gyration: 27.11 Å; chains: 1; bounding box: 48×69×63 Å